Protein AF-A0A0P0W2M6-F1 (afdb_monomer)

Secondary structure (DSSP, 8-state):
-HHHHHHHHHHHHHHHHHH-TT-SSPPEEEEEEEEETTTEEEEEEEE--TT--SS----EE---S--TT-S--STT--TT-EE-GGG--------HHHHHHHHHHHHHHHHHHHTT---TTS-------

pLDDT: mean 79.16, std 14.47, range [30.16, 94.88]

Foldseek 3Di:
DVVVLQVVCVVVVVVLCVVDVPALDWAWPDWDWDADPPGDIDIDTDTDDPPPDPDDFQAFEQEQPDDVVFADDPPPDDSPDHHGDVRDPDDDDDDPVVVVVVVVNVVSVVVSVVVPRDDSRPDRVGPGD

Sequence (129 aa):
YVLQILLKMLPKYYNHVKAYDNTLITKFFGVHRITLKPGRKVRFVVMGNMFCTELRIHRKYDLKGSTQGRSTKKQNINENTTLKDLDLSYVFHVDKPWREALFRQIATFLLLFFLNILLSSFMVLSILA

Solvent-accessible surface area (backbone atoms only — not comparable to full-atom values): 8263 Å² total; per-residue (Å²): 108,73,66,60,51,52,61,70,34,42,67,63,51,51,55,48,52,72,75,35,88,82,52,85,66,77,51,73,78,45,80,50,74,51,76,43,88,97,68,54,73,47,74,53,70,45,59,61,67,87,80,78,60,96,66,83,67,59,48,38,37,43,53,78,91,58,68,88,86,20,59,64,72,86,74,85,77,51,64,86,43,69,37,21,48,75,62,62,89,74,82,86,88,60,60,68,72,60,43,52,50,50,52,53,41,51,52,58,49,48,58,49,42,78,70,76,60,62,73,92,79,74,64,60,54,68,62,79,91

Mean predicted aligned error: 7.94 Å

Radius of gyration: 17.2 Å; Cα contacts (8 Å, |Δi|>4): 121; chains: 1; bounding box: 40×34×54 Å

Structure (mmCIF, N/CA/C/O backbone):
data_AF-A0A0P0W2M6-F1
#
_entry.id   AF-A0A0P0W2M6-F1
#
loop_
_atom_site.group_PDB
_atom_site.id
_atom_site.type_symbol
_atom_site.label_atom_id
_atom_site.label_alt_id
_atom_site.label_comp_id
_atom_site.label_asym_id
_atom_site.label_entity_id
_atom_site.label_seq_id
_atom_site.pdbx_PDB_ins_code
_atom_site.Cartn_x
_atom_site.Cartn_y
_atom_site.Cartn_z
_atom_site.occupancy
_atom_site.B_iso_or_equiv
_atom_site.auth_seq_id
_atom_site.auth_comp_id
_atom_site.auth_asym_id
_atom_site.auth_atom_id
_atom_site.pdbx_PDB_model_num
ATOM 1 N N . TYR A 1 1 ? -8.022 11.151 13.499 1.00 62.09 1 TYR A N 1
ATOM 2 C CA . TYR A 1 1 ? -7.501 11.748 12.260 1.00 62.09 1 TYR A CA 1
ATOM 3 C C . TYR A 1 1 ? -7.464 10.749 11.101 1.00 62.09 1 TYR A C 1
ATOM 5 O O . TYR A 1 1 ? -8.334 10.836 10.249 1.00 62.09 1 TYR A O 1
ATOM 13 N N . VAL A 1 2 ? -6.588 9.732 11.110 1.00 67.25 2 VAL A N 1
ATOM 14 C CA . VAL A 1 2 ? -6.458 8.744 10.006 1.00 67.25 2 VAL A CA 1
ATOM 15 C C . VAL A 1 2 ? -7.788 8.087 9.615 1.00 67.25 2 VAL A C 1
ATOM 17 O O . VAL A 1 2 ? -8.134 8.039 8.442 1.00 67.25 2 VAL A O 1
ATOM 20 N N . LEU A 1 3 ? -8.593 7.665 10.596 1.00 73.44 3 LEU A N 1
ATOM 21 C CA . LEU A 1 3 ? -9.884 7.039 10.306 1.00 73.44 3 LEU A CA 1
ATOM 22 C C . LEU A 1 3 ? -10.912 7.993 9.681 1.00 73.44 3 LEU A C 1
ATOM 24 O O . LEU A 1 3 ? -11.705 7.582 8.849 1.00 73.44 3 LEU A O 1
ATOM 28 N N . GLN A 1 4 ? -10.902 9.269 10.069 1.00 78.38 4 GLN A N 1
ATOM 29 C CA . GLN A 1 4 ? -11.798 10.259 9.468 1.00 78.38 4 GLN A CA 1
ATOM 30 C C . GLN A 1 4 ? -11.410 10.538 8.014 1.00 78.38 4 GLN A C 1
ATOM 32 O O . GLN A 1 4 ? -12.294 10.721 7.187 1.00 78.38 4 GLN A O 1
ATOM 37 N N . ILE A 1 5 ? -10.112 10.530 7.699 1.00 77.62 5 ILE A N 1
ATOM 38 C CA . ILE A 1 5 ? -9.629 10.626 6.316 1.00 77.62 5 ILE A CA 1
ATOM 39 C C . ILE A 1 5 ? -10.086 9.401 5.525 1.00 77.62 5 ILE A C 1
ATOM 41 O O . ILE A 1 5 ? -10.684 9.572 4.467 1.00 77.62 5 ILE A O 1
ATOM 45 N N . LEU A 1 6 ? -9.904 8.195 6.079 1.00 76.81 6 LEU A N 1
ATOM 46 C CA . LEU A 1 6 ? -10.344 6.947 5.449 1.00 76.81 6 LEU A CA 1
ATOM 47 C C . LEU A 1 6 ? -11.847 6.963 5.129 1.00 76.81 6 LEU A C 1
ATOM 49 O O . LEU A 1 6 ? -12.253 6.615 4.028 1.00 76.81 6 LEU A O 1
ATOM 53 N N . LEU A 1 7 ? -12.681 7.427 6.060 1.00 83.00 7 LEU A N 1
ATOM 54 C CA . LEU A 1 7 ? -14.121 7.538 5.820 1.00 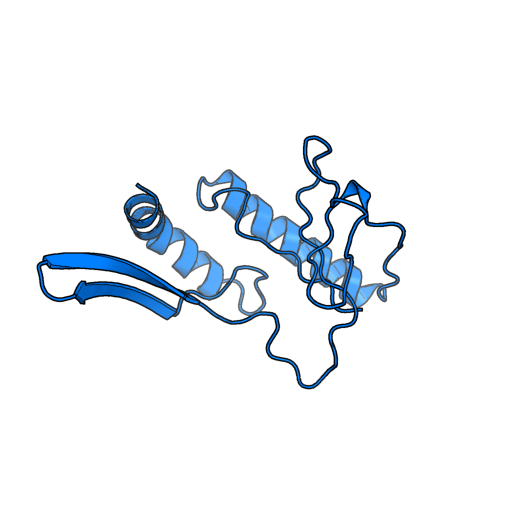83.00 7 LEU A CA 1
ATOM 55 C C . LEU A 1 7 ? -14.457 8.584 4.746 1.00 83.00 7 LEU A C 1
ATOM 57 O O . LEU A 1 7 ? -15.333 8.346 3.921 1.00 83.00 7 LEU A O 1
ATOM 61 N N . LYS A 1 8 ? -13.744 9.717 4.709 1.00 84.38 8 LYS A N 1
ATOM 62 C CA . LYS A 1 8 ? -13.937 10.756 3.683 1.00 84.38 8 LYS A CA 1
ATOM 63 C C . LYS A 1 8 ? -13.514 10.300 2.281 1.00 84.38 8 LYS A C 1
ATOM 65 O O . LYS A 1 8 ? -14.106 10.748 1.305 1.00 84.38 8 LYS A O 1
ATOM 70 N N . MET A 1 9 ? -12.516 9.421 2.165 1.00 83.75 9 MET A N 1
ATOM 71 C CA . MET A 1 9 ? -12.063 8.894 0.868 1.00 83.75 9 MET A CA 1
ATOM 72 C C . MET A 1 9 ? -12.914 7.739 0.325 1.00 83.75 9 MET A C 1
ATOM 74 O O . MET A 1 9 ? -12.828 7.465 -0.871 1.00 83.75 9 MET A O 1
ATOM 78 N N . LEU A 1 10 ? -13.724 7.072 1.160 1.00 84.06 10 LEU A N 1
ATOM 79 C CA . LEU A 1 10 ? -14.473 5.864 0.780 1.00 84.06 10 LEU A CA 1
ATOM 80 C C . LEU A 1 10 ? -15.265 5.992 -0.534 1.00 84.06 10 LEU A C 1
ATOM 82 O O . LEU A 1 10 ? -15.147 5.077 -1.346 1.00 84.06 10 LEU A O 1
ATOM 86 N N . PRO A 1 11 ? -16.007 7.086 -0.813 1.00 88.06 11 PRO A N 1
ATOM 87 C CA . PRO A 1 11 ? -16.756 7.201 -2.067 1.00 88.06 11 PRO A CA 1
ATOM 88 C C . PRO A 1 11 ? -15.855 7.187 -3.308 1.00 88.06 11 PRO A C 1
ATOM 90 O O . PRO A 1 11 ? -16.142 6.506 -4.290 1.00 88.06 11 PRO A O 1
ATOM 93 N N . LYS A 1 12 ? -14.724 7.902 -3.253 1.00 85.38 12 LYS A N 1
ATOM 94 C CA . LYS A 1 12 ? -13.760 7.952 -4.361 1.00 85.38 12 LYS A CA 1
ATOM 95 C C . LYS A 1 12 ? -13.018 6.622 -4.513 1.00 85.38 12 LYS A C 1
ATOM 97 O O . LYS A 1 12 ? -12.846 6.149 -5.632 1.00 85.38 12 LYS A O 1
ATOM 102 N N . TYR A 1 13 ? -12.634 6.001 -3.396 1.00 84.50 13 TYR A N 1
ATOM 103 C CA . TYR A 1 13 ? -12.059 4.655 -3.376 1.00 84.50 13 TYR A CA 1
ATOM 104 C C . TYR A 1 13 ? -13.012 3.626 -4.005 1.00 84.50 13 TYR A C 1
ATOM 106 O O . TYR A 1 13 ? -12.589 2.859 -4.863 1.00 84.50 13 TYR A O 1
ATOM 114 N N . TYR A 1 14 ? -14.295 3.643 -3.634 1.00 86.94 14 TYR A N 1
ATOM 115 C CA . TYR A 1 14 ? -15.301 2.721 -4.162 1.00 86.94 14 TYR A CA 1
ATOM 116 C C . TYR A 1 14 ? -15.446 2.847 -5.681 1.00 86.94 14 TYR A C 1
ATOM 118 O O . TYR A 1 14 ? -15.374 1.845 -6.388 1.00 86.94 14 TYR A O 1
ATOM 126 N N . ASN A 1 15 ? -15.577 4.076 -6.189 1.00 88.50 15 ASN A N 1
ATOM 127 C CA . ASN A 1 15 ? -15.681 4.317 -7.629 1.00 88.50 15 ASN A CA 1
ATOM 128 C C . ASN A 1 15 ? -14.434 3.845 -8.383 1.00 88.50 15 ASN A C 1
ATOM 130 O O . ASN A 1 15 ? -14.552 3.267 -9.459 1.00 88.50 15 ASN A O 1
ATOM 134 N N . HIS A 1 16 ? -13.247 4.051 -7.809 1.00 85.94 16 HIS A N 1
ATOM 135 C CA . HIS A 1 16 ? -11.993 3.593 -8.400 1.00 85.94 16 HIS A CA 1
ATOM 136 C C . HIS A 1 16 ? -11.906 2.067 -8.447 1.00 85.94 16 HIS A C 1
ATOM 138 O O . HIS A 1 16 ? -11.653 1.506 -9.506 1.00 85.94 16 HIS A O 1
ATOM 144 N N . VAL A 1 17 ? -12.138 1.385 -7.323 1.00 85.38 17 VAL A N 1
ATOM 145 C CA . VAL A 1 17 ? -12.078 -0.085 -7.270 1.00 85.38 17 VAL A CA 1
ATOM 146 C C . VAL A 1 17 ? -13.130 -0.710 -8.186 1.00 85.38 17 VAL A C 1
ATOM 148 O O . VAL A 1 17 ? -12.834 -1.701 -8.839 1.00 85.38 17 VAL A O 1
ATOM 151 N N . LYS A 1 18 ? -14.319 -0.104 -8.297 1.00 88.12 18 LYS A N 1
ATOM 152 C CA . LYS A 1 18 ? -15.372 -0.541 -9.226 1.00 88.12 18 LYS A CA 1
ATOM 153 C C . LYS A 1 18 ? -14.984 -0.361 -10.700 1.00 88.12 18 LYS A C 1
ATOM 155 O O . LYS A 1 18 ? -15.407 -1.151 -11.532 1.00 88.12 18 LYS A O 1
ATOM 160 N N . ALA A 1 19 ? -14.241 0.693 -11.035 1.00 88.69 19 ALA A N 1
ATOM 161 C CA . ALA A 1 19 ? -13.823 0.968 -12.410 1.00 88.69 19 ALA A CA 1
ATOM 162 C C . ALA A 1 19 ? -12.592 0.152 -12.842 1.00 88.69 19 ALA A C 1
ATOM 164 O O . ALA A 1 19 ? -12.389 -0.060 -14.036 1.00 88.69 19 ALA A O 1
ATOM 165 N N . TYR A 1 20 ? -11.765 -0.290 -11.887 1.00 84.44 20 TYR A N 1
ATOM 166 C CA . TYR A 1 20 ? -10.480 -0.937 -12.147 1.00 84.44 20 TYR A CA 1
ATOM 167 C C . TYR A 1 20 ? -10.310 -2.213 -11.304 1.00 84.44 20 TYR A C 1
ATOM 169 O O . TYR A 1 20 ? -9.695 -2.181 -10.234 1.00 84.44 20 TYR A O 1
ATOM 177 N N . ASP A 1 21 ? -10.780 -3.353 -11.822 1.00 78.00 21 ASP A N 1
ATOM 178 C CA . ASP A 1 21 ? -10.754 -4.655 -11.122 1.00 78.00 21 ASP A CA 1
ATOM 179 C C . ASP A 1 21 ? -9.349 -5.105 -10.673 1.00 78.00 21 ASP A C 1
ATOM 181 O O . ASP A 1 21 ? -9.189 -5.712 -9.610 1.00 78.00 21 ASP A O 1
ATOM 185 N N . ASN A 1 22 ? -8.315 -4.747 -11.443 1.00 76.50 22 ASN A N 1
ATOM 186 C CA . ASN A 1 22 ? -6.910 -5.087 -11.185 1.00 76.50 22 ASN A CA 1
ATOM 187 C C . ASN A 1 22 ? -6.107 -3.909 -10.610 1.00 76.50 22 ASN A C 1
ATOM 189 O O . ASN A 1 22 ? -4.946 -3.704 -10.957 1.00 76.50 22 ASN A O 1
ATOM 193 N N . THR A 1 23 ? -6.722 -3.069 -9.778 1.00 80.25 23 THR A N 1
ATOM 194 C CA . THR A 1 23 ? -6.005 -1.945 -9.165 1.00 80.25 23 THR A CA 1
ATOM 195 C C . THR A 1 23 ? -4.935 -2.400 -8.161 1.00 80.25 23 THR A C 1
ATOM 197 O O . THR A 1 23 ? -5.143 -3.333 -7.391 1.00 80.25 23 THR A O 1
ATOM 200 N N . LEU A 1 24 ? -3.808 -1.678 -8.119 1.00 78.38 24 LEU A N 1
ATOM 201 C CA . LEU A 1 24 ? -2.742 -1.856 -7.121 1.00 78.38 24 LEU A CA 1
ATOM 202 C C . LEU A 1 24 ? -3.113 -1.337 -5.719 1.00 78.38 24 LEU A C 1
ATOM 204 O O . LEU A 1 24 ? -2.329 -1.466 -4.781 1.00 78.38 24 LEU A O 1
ATOM 208 N N . ILE A 1 25 ? -4.290 -0.724 -5.557 1.00 78.56 25 ILE A N 1
ATOM 209 C CA . ILE A 1 25 ? -4.757 -0.244 -4.255 1.00 78.56 25 ILE A CA 1
ATOM 210 C C . ILE A 1 25 ? -5.107 -1.432 -3.370 1.00 78.56 25 ILE A C 1
ATOM 212 O O . ILE A 1 25 ? -5.889 -2.303 -3.752 1.00 78.56 25 ILE A O 1
ATOM 216 N N . THR A 1 26 ? -4.595 -1.419 -2.141 1.00 78.81 26 THR A N 1
ATOM 217 C CA . THR A 1 26 ? -4.992 -2.388 -1.123 1.00 78.81 26 THR A CA 1
ATOM 218 C C . THR A 1 26 ? -6.507 -2.376 -0.928 1.00 78.81 26 THR A C 1
ATOM 220 O O . THR A 1 26 ? -7.104 -1.351 -0.596 1.00 78.81 26 THR A O 1
ATOM 223 N N . LYS A 1 27 ? -7.128 -3.547 -1.077 1.00 82.12 27 LYS A N 1
ATOM 224 C CA . LYS A 1 27 ? -8.560 -3.718 -0.837 1.00 82.12 27 LYS A CA 1
ATOM 225 C C . LYS A 1 27 ? -8.853 -3.592 0.658 1.00 82.12 27 LYS A C 1
ATOM 227 O O . LYS A 1 27 ? -8.342 -4.378 1.453 1.00 82.12 27 LYS A O 1
ATOM 232 N N . PHE A 1 28 ? -9.674 -2.623 1.045 1.00 83.94 28 PHE A N 1
ATOM 233 C CA . PHE A 1 28 ? -10.205 -2.508 2.403 1.00 83.94 28 PHE A CA 1
ATOM 234 C C . PHE A 1 28 ? -11.463 -3.364 2.544 1.00 83.94 28 PHE A C 1
ATOM 236 O O . PHE A 1 28 ? -12.399 -3.218 1.761 1.00 83.94 28 PHE A O 1
ATOM 243 N N . PHE A 1 29 ? -11.493 -4.226 3.557 1.00 86.31 29 PHE A N 1
ATOM 244 C CA . PHE A 1 29 ? -12.634 -5.095 3.852 1.00 86.31 29 PHE A CA 1
ATOM 245 C C . PHE A 1 29 ? -13.500 -4.560 4.990 1.00 86.31 29 PHE A C 1
ATOM 247 O O . PHE A 1 29 ? -14.694 -4.835 5.036 1.00 86.31 29 PHE A O 1
ATOM 254 N N . GLY A 1 30 ? -12.930 -3.763 5.895 1.00 85.50 30 GLY A N 1
ATOM 255 C CA . GLY A 1 30 ? -13.708 -3.191 6.982 1.00 85.50 30 GLY A CA 1
ATOM 256 C C . GLY A 1 30 ? -12.919 -2.258 7.882 1.00 85.50 30 GLY A C 1
ATOM 257 O O . GLY A 1 30 ? -11.700 -2.351 8.020 1.00 85.50 30 GLY A O 1
ATOM 258 N N . VAL A 1 31 ? -13.647 -1.347 8.519 1.00 87.38 31 VAL A N 1
ATOM 259 C CA . VAL A 1 31 ? -13.143 -0.470 9.572 1.00 87.38 31 VAL A CA 1
ATOM 260 C C . VAL A 1 31 ? -13.829 -0.864 10.867 1.00 87.38 31 VAL A C 1
ATOM 262 O O . VAL A 1 31 ? -15.051 -0.788 10.970 1.00 87.38 31 VAL A O 1
ATOM 265 N N . HIS A 1 32 ? -13.046 -1.221 11.880 1.00 86.69 32 HIS A N 1
ATOM 266 C CA . HIS A 1 32 ? -13.576 -1.740 13.133 1.00 86.69 32 HIS A CA 1
ATOM 267 C C . HIS A 1 32 ? -13.079 -0.937 14.330 1.00 86.69 32 HIS A C 1
ATOM 269 O O . HIS A 1 32 ? -11.989 -0.354 14.339 1.00 86.69 32 HIS A O 1
ATOM 275 N N . ARG A 1 33 ? -13.905 -0.917 15.377 1.00 90.44 33 ARG A N 1
ATOM 276 C CA . ARG A 1 33 ? -13.559 -0.378 16.689 1.00 90.44 33 ARG A CA 1
ATOM 277 C C . ARG A 1 33 ? -13.954 -1.392 17.748 1.00 90.44 33 ARG A C 1
ATOM 279 O O . ARG A 1 33 ? -15.133 -1.699 17.874 1.00 90.44 33 ARG A O 1
ATOM 286 N N . ILE A 1 34 ? -12.985 -1.824 18.543 1.00 92.25 34 ILE A N 1
ATOM 287 C CA . ILE A 1 34 ? -13.212 -2.671 19.714 1.00 92.25 34 ILE A CA 1
ATOM 288 C C . ILE A 1 34 ? -12.965 -1.872 20.993 1.00 92.25 34 ILE A C 1
ATOM 290 O O . ILE A 1 34 ? -12.126 -0.965 21.026 1.00 92.25 34 ILE A O 1
ATOM 294 N N . THR A 1 35 ? -13.704 -2.211 22.044 1.00 94.88 35 THR A N 1
ATOM 295 C CA . THR A 1 35 ? -13.514 -1.661 23.389 1.00 94.88 35 THR A CA 1
ATOM 296 C C . THR A 1 35 ? -13.056 -2.796 24.293 1.00 94.88 35 THR A C 1
ATOM 298 O O . THR A 1 35 ? -13.820 -3.713 24.577 1.00 94.88 35 THR A O 1
ATOM 301 N N . LEU A 1 36 ? -11.801 -2.741 24.725 1.00 91.12 36 LEU A N 1
ATOM 302 C CA . LEU A 1 36 ? -11.213 -3.676 25.677 1.00 91.12 36 LEU A CA 1
ATOM 303 C C . LEU A 1 36 ? -11.544 -3.201 27.092 1.00 91.12 36 LEU A C 1
ATOM 305 O O . LEU A 1 36 ? -11.470 -2.002 27.364 1.00 91.12 36 LEU A O 1
ATOM 309 N N . LYS A 1 37 ? -11.876 -4.109 28.012 1.00 88.12 37 LYS A N 1
ATOM 310 C CA . LYS A 1 37 ? -11.971 -3.772 29.443 1.00 88.12 37 LYS A CA 1
ATOM 311 C C . LYS A 1 37 ? -10.545 -3.529 29.983 1.00 88.12 37 LYS A C 1
ATOM 313 O O . LYS A 1 37 ? -9.669 -4.319 29.640 1.00 88.12 37 LYS A O 1
ATOM 318 N N . PRO A 1 38 ? -10.274 -2.450 30.749 1.00 84.75 38 PRO A N 1
ATOM 319 C CA . PRO A 1 38 ? -11.204 -1.522 31.401 1.00 84.75 38 PRO A CA 1
ATOM 320 C C . PRO A 1 38 ? -11.372 -0.169 30.659 1.00 84.75 38 PRO A C 1
ATOM 322 O O . PRO A 1 38 ? -11.163 0.894 31.227 1.00 84.75 38 PRO A O 1
ATOM 325 N N . GLY A 1 39 ? -11.751 -0.173 29.375 1.00 86.12 39 GLY A N 1
ATOM 326 C CA . GLY A 1 39 ? -12.144 1.033 28.621 1.00 86.12 39 GLY A CA 1
ATOM 327 C C . GLY A 1 39 ? -11.214 1.449 27.473 1.00 86.12 39 GLY A C 1
ATOM 328 O O . GLY A 1 39 ? -11.474 2.452 26.802 1.00 86.12 39 GLY A O 1
ATOM 329 N N . ARG A 1 40 ? -10.152 0.684 27.186 1.00 91.62 40 ARG A N 1
ATOM 330 C CA . ARG A 1 40 ? -9.235 0.976 26.072 1.00 91.62 40 ARG A CA 1
ATOM 331 C C . ARG A 1 40 ? -9.935 0.744 24.732 1.00 91.62 40 ARG A C 1
ATOM 333 O O . ARG A 1 40 ? -10.327 -0.372 24.405 1.00 91.62 40 ARG A O 1
ATOM 340 N N . LYS A 1 41 ? -10.050 1.795 23.918 1.00 91.06 41 LYS A N 1
ATOM 341 C CA . LYS A 1 41 ? -10.611 1.720 22.559 1.00 91.06 41 LYS A CA 1
ATOM 342 C C . LYS A 1 41 ? -9.494 1.493 21.544 1.00 91.06 41 LYS A C 1
ATOM 344 O O . LYS A 1 41 ? -8.560 2.288 21.476 1.00 91.06 41 LYS A O 1
ATOM 349 N N . VAL A 1 42 ? -9.620 0.458 20.720 1.00 89.75 42 VAL A N 1
ATOM 350 C CA . VAL A 1 42 ? -8.704 0.175 19.604 1.00 89.75 42 VAL A CA 1
ATOM 351 C C . VAL A 1 42 ? -9.484 0.280 18.302 1.00 89.75 42 VAL A C 1
ATOM 353 O O . VAL A 1 42 ? -10.606 -0.211 18.197 1.00 89.75 42 VAL A O 1
ATOM 356 N N . ARG A 1 43 ? -8.906 0.967 17.317 1.00 85.75 43 ARG A N 1
ATOM 357 C CA . ARG A 1 43 ? -9.463 1.108 15.968 1.00 85.75 43 ARG A CA 1
ATOM 358 C C . ARG A 1 43 ? -8.493 0.465 14.998 1.00 85.75 43 ARG A C 1
ATOM 360 O O . ARG A 1 43 ? -7.300 0.742 15.084 1.00 85.75 43 ARG A O 1
ATOM 367 N N . PHE A 1 44 ? -9.001 -0.353 14.093 1.00 85.62 44 PHE A N 1
ATOM 368 C CA . PHE A 1 44 ? -8.185 -1.029 13.096 1.00 85.62 44 PHE A CA 1
ATOM 369 C C . PHE A 1 44 ? -8.943 -1.157 11.781 1.00 85.62 44 PHE A C 1
ATOM 371 O O . PHE A 1 44 ? -10.166 -1.009 11.723 1.00 85.62 44 PHE A O 1
ATOM 378 N N . VAL A 1 45 ? -8.182 -1.398 10.723 1.00 84.62 45 VAL A N 1
ATOM 379 C CA . VAL A 1 45 ? -8.687 -1.606 9.372 1.00 84.62 45 VAL A CA 1
ATOM 380 C C . VAL A 1 45 ? -8.308 -3.019 8.968 1.00 84.62 45 VAL A C 1
ATOM 382 O O . VAL A 1 45 ? -7.166 -3.429 9.168 1.00 84.62 45 VAL A O 1
ATOM 385 N N . VAL A 1 46 ? -9.268 -3.759 8.431 1.00 87.81 46 VAL A N 1
ATOM 386 C CA . VAL A 1 46 ? -9.032 -5.060 7.811 1.00 87.81 46 VAL A CA 1
ATOM 387 C C . VAL A 1 46 ? -8.823 -4.811 6.325 1.00 87.81 46 VAL A C 1
ATOM 389 O O . VAL A 1 46 ? -9.642 -4.149 5.682 1.00 87.81 46 VAL A O 1
ATOM 392 N N . MET A 1 47 ? -7.709 -5.301 5.790 1.00 86.62 47 MET A N 1
ATOM 393 C CA . MET A 1 47 ? -7.302 -5.067 4.409 1.00 86.62 47 MET A CA 1
ATOM 394 C C . MET A 1 47 ? -6.657 -6.315 3.800 1.00 86.62 47 MET A C 1
ATOM 396 O O . MET A 1 47 ? -6.165 -7.174 4.530 1.00 86.62 47 MET A O 1
ATOM 400 N N . GLY A 1 48 ? -6.679 -6.419 2.471 1.00 82.88 48 GLY A N 1
ATOM 401 C CA . GLY A 1 48 ? -6.098 -7.538 1.731 1.00 82.88 48 GLY A CA 1
ATOM 402 C C . GLY A 1 48 ? -4.593 -7.671 1.957 1.00 82.88 48 GLY A C 1
ATOM 403 O O . GLY A 1 48 ? -3.857 -6.686 1.886 1.00 82.88 48 GLY A O 1
ATOM 404 N N . ASN A 1 49 ? -4.135 -8.899 2.210 1.00 82.69 49 ASN A N 1
ATOM 405 C CA . ASN A 1 49 ? -2.715 -9.202 2.336 1.00 82.69 49 ASN A CA 1
ATOM 406 C C . ASN A 1 49 ? -2.085 -9.388 0.947 1.00 82.69 49 ASN A C 1
ATOM 408 O O . ASN A 1 49 ? -2.364 -10.372 0.269 1.00 82.69 49 ASN A O 1
ATOM 412 N N . MET A 1 50 ? -1.200 -8.472 0.553 1.00 78.00 50 MET A N 1
ATOM 413 C CA . MET A 1 50 ? -0.474 -8.545 -0.724 1.00 78.00 50 MET A CA 1
ATOM 414 C C . MET A 1 50 ? 0.593 -9.649 -0.761 1.00 78.00 50 MET A C 1
ATOM 416 O O . MET A 1 50 ? 1.035 -10.036 -1.835 1.00 78.00 50 MET A O 1
ATOM 420 N N . PHE A 1 51 ? 0.997 -10.165 0.399 1.00 79.69 51 PHE A N 1
ATOM 421 C CA . PHE A 1 51 ? 2.008 -11.213 0.533 1.00 79.69 51 PHE A CA 1
ATOM 422 C C . PHE A 1 51 ? 1.398 -12.614 0.678 1.00 79.69 51 PHE A C 1
ATOM 424 O O . PHE A 1 51 ? 2.081 -13.543 1.097 1.00 79.69 51 PHE A O 1
ATOM 431 N N . CYS A 1 52 ? 0.101 -12.772 0.401 1.00 80.56 52 CYS A N 1
ATOM 432 C CA . CYS A 1 52 ? -0.556 -14.073 0.427 1.00 80.56 52 CYS A CA 1
ATOM 433 C C . CYS A 1 52 ? -0.220 -14.831 -0.862 1.00 80.56 52 CYS A C 1
ATOM 435 O O . CYS A 1 52 ? -0.925 -14.726 -1.861 1.00 80.56 52 CYS A O 1
ATOM 437 N N . THR A 1 53 ? 0.906 -15.536 -0.843 1.00 81.19 53 THR A N 1
ATOM 438 C CA . THR A 1 53 ? 1.406 -16.340 -1.958 1.00 81.19 53 THR A CA 1
ATOM 439 C C . THR A 1 53 ? 1.993 -17.644 -1.426 1.00 81.19 53 THR A C 1
ATOM 441 O O . THR A 1 53 ? 2.504 -17.687 -0.307 1.00 81.19 53 THR A O 1
ATOM 444 N N . GLU A 1 54 ? 1.910 -18.706 -2.225 1.00 85.56 54 GLU A N 1
ATOM 445 C CA . GLU A 1 54 ? 2.583 -19.986 -1.958 1.00 85.56 54 GLU A CA 1
ATOM 446 C C . GLU A 1 54 ? 4.090 -19.906 -2.244 1.00 85.56 54 GLU A C 1
ATOM 448 O O . GLU A 1 54 ? 4.868 -20.755 -1.809 1.00 85.56 54 GLU A O 1
ATOM 453 N N . LEU A 1 55 ? 4.515 -18.866 -2.967 1.00 86.75 55 LEU A N 1
ATOM 454 C CA . LEU A 1 55 ? 5.911 -18.631 -3.300 1.00 86.75 55 LEU A CA 1
ATOM 455 C C . LEU A 1 55 ? 6.660 -18.017 -2.117 1.00 86.75 55 LEU A C 1
ATOM 457 O O . LEU A 1 55 ? 6.172 -17.119 -1.428 1.00 86.75 55 LEU A O 1
ATOM 461 N N . ARG A 1 56 ? 7.904 -18.457 -1.918 1.00 84.88 56 ARG A N 1
ATOM 462 C CA . ARG A 1 56 ? 8.789 -17.860 -0.919 1.00 84.88 56 ARG A CA 1
ATOM 463 C C . ARG A 1 56 ? 9.147 -16.430 -1.316 1.00 84.88 56 ARG A C 1
ATOM 465 O O . ARG A 1 56 ? 9.589 -16.172 -2.430 1.00 84.88 56 ARG A O 1
ATOM 472 N N . ILE A 1 57 ? 9.019 -15.516 -0.359 1.00 85.75 57 ILE A N 1
ATOM 473 C CA . ILE A 1 57 ? 9.441 -14.122 -0.501 1.00 85.75 57 ILE A CA 1
ATOM 474 C C . ILE A 1 57 ? 10.893 -14.011 -0.052 1.00 85.75 57 ILE A C 1
ATOM 476 O O . ILE A 1 57 ? 11.172 -14.101 1.142 1.00 85.75 57 ILE A O 1
ATOM 480 N N . HIS A 1 58 ? 11.818 -13.797 -0.985 1.00 85.62 58 HIS A N 1
ATOM 481 C CA . HIS A 1 58 ? 13.236 -13.678 -0.642 1.00 85.62 58 HIS A CA 1
ATOM 482 C C . HIS A 1 58 ? 13.572 -12.299 -0.079 1.00 85.62 58 HIS A C 1
ATOM 484 O O . HIS A 1 58 ? 14.419 -12.170 0.807 1.00 85.62 58 HIS A O 1
ATOM 490 N N . ARG A 1 59 ? 12.928 -11.251 -0.609 1.00 85.06 59 ARG A N 1
ATOM 491 C CA . ARG A 1 59 ? 13.171 -9.857 -0.225 1.00 85.06 59 ARG A CA 1
ATOM 492 C C . ARG A 1 59 ? 11.893 -9.037 -0.252 1.00 85.06 59 ARG A C 1
ATOM 494 O O . ARG A 1 59 ? 10.997 -9.274 -1.055 1.00 85.06 59 ARG A O 1
ATOM 501 N N . LYS A 1 60 ? 11.833 -8.034 0.622 1.00 86.62 60 LYS A N 1
ATOM 502 C CA . LYS A 1 60 ? 10.729 -7.073 0.704 1.00 86.62 60 LYS A CA 1
ATOM 503 C C . LYS A 1 60 ? 11.283 -5.666 0.605 1.00 86.62 60 LYS A C 1
ATOM 505 O O . LYS A 1 60 ? 12.257 -5.354 1.285 1.00 86.62 60 LYS A O 1
ATOM 510 N N . TYR A 1 61 ? 10.618 -4.820 -0.172 1.00 86.50 61 TYR A N 1
ATOM 511 C CA . TYR A 1 61 ? 10.979 -3.418 -0.327 1.00 86.50 61 TYR A CA 1
ATOM 512 C C . TYR A 1 61 ? 9.786 -2.520 0.019 1.00 86.50 61 TYR A C 1
ATOM 514 O O . TYR A 1 61 ? 8.663 -2.754 -0.418 1.00 86.50 61 TYR A O 1
ATOM 522 N N . ASP A 1 62 ? 10.028 -1.483 0.813 1.00 84.44 62 ASP A N 1
ATOM 523 C CA . ASP A 1 62 ? 9.183 -0.295 0.905 1.00 84.44 62 ASP A CA 1
ATOM 524 C C . ASP A 1 62 ? 9.833 0.745 -0.012 1.00 84.44 62 ASP A C 1
ATOM 526 O O . ASP A 1 62 ? 10.930 1.212 0.286 1.00 84.44 62 ASP A O 1
ATOM 530 N N . LEU A 1 63 ? 9.185 1.088 -1.127 1.00 86.25 63 LEU A N 1
ATOM 531 C CA . LEU A 1 63 ? 9.675 2.053 -2.117 1.00 86.25 63 LEU A CA 1
ATOM 532 C C . LEU A 1 63 ? 8.757 3.279 -2.134 1.00 86.25 63 LEU A C 1
ATOM 534 O O . LEU A 1 63 ? 7.539 3.140 -2.235 1.00 86.25 63 LEU A O 1
ATOM 538 N N . LYS A 1 64 ? 9.336 4.479 -2.026 1.00 80.75 64 LYS A N 1
ATOM 539 C CA . LYS A 1 64 ? 8.593 5.756 -1.966 1.00 80.75 64 LYS A CA 1
ATOM 540 C C . LYS A 1 64 ? 9.093 6.798 -2.964 1.00 80.75 64 LYS A C 1
ATOM 542 O O . LYS A 1 64 ? 8.450 7.831 -3.109 1.00 80.75 64 LYS A O 1
ATOM 547 N N . GLY A 1 65 ? 10.217 6.554 -3.635 1.00 82.06 65 GLY A N 1
ATOM 548 C CA . GLY A 1 65 ? 10.829 7.465 -4.602 1.00 82.06 65 GLY A CA 1
ATOM 549 C C . GLY A 1 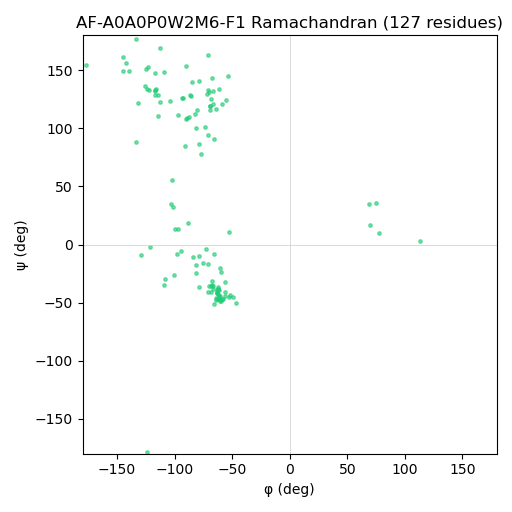65 ? 11.599 8.632 -3.979 1.00 82.06 65 GLY A C 1
ATOM 550 O O . GLY A 1 65 ? 11.979 9.553 -4.694 1.00 82.06 65 GLY A O 1
ATOM 551 N N . SER A 1 66 ? 11.828 8.623 -2.663 1.00 83.81 66 SER A N 1
ATOM 552 C CA . SER A 1 66 ? 12.619 9.640 -1.958 1.00 83.81 66 SER A CA 1
ATOM 553 C C . SER A 1 66 ? 13.924 9.059 -1.407 1.00 83.81 66 SER A C 1
ATOM 555 O O . SER A 1 66 ? 14.125 7.847 -1.400 1.00 83.81 66 SER A O 1
ATOM 557 N N . THR A 1 67 ? 14.832 9.920 -0.940 1.00 87.38 67 THR A N 1
ATOM 558 C CA . THR A 1 67 ? 16.152 9.509 -0.421 1.00 87.38 67 THR A CA 1
ATOM 559 C C . THR A 1 67 ? 16.268 9.664 1.099 1.00 87.38 67 THR A C 1
ATOM 561 O O . THR A 1 67 ? 16.878 8.833 1.774 1.00 87.38 67 THR A O 1
ATOM 564 N N . GLN A 1 68 ? 15.634 10.688 1.678 1.00 89.75 68 GLN A N 1
ATOM 565 C CA . GLN A 1 68 ? 15.734 10.987 3.108 1.00 89.75 68 GLN A CA 1
ATOM 566 C C . GLN A 1 68 ? 15.149 9.859 3.974 1.00 89.75 68 GLN A C 1
ATOM 568 O O . GLN A 1 68 ? 13.952 9.577 3.945 1.00 89.75 68 GLN A O 1
ATOM 573 N N . GLY A 1 69 ? 15.994 9.215 4.786 1.00 86.81 69 GLY A N 1
ATOM 574 C CA . GLY A 1 69 ? 15.578 8.114 5.667 1.00 86.81 69 GLY A CA 1
ATOM 575 C C . GLY A 1 69 ? 15.203 6.817 4.931 1.00 86.81 69 GLY A C 1
ATOM 576 O O . GLY A 1 69 ? 14.548 5.940 5.515 1.00 86.81 69 GLY A O 1
ATOM 577 N N . ARG A 1 70 ? 15.607 6.680 3.660 1.00 90.94 70 ARG A N 1
ATOM 578 C CA . ARG A 1 70 ? 15.277 5.548 2.779 1.00 90.94 70 ARG A CA 1
ATOM 579 C C . ARG A 1 70 ? 16.402 4.518 2.630 1.00 90.94 70 ARG A C 1
ATOM 581 O O . ARG A 1 70 ? 16.489 3.861 1.607 1.00 90.94 70 ARG A O 1
ATOM 588 N N . SER A 1 71 ? 17.203 4.329 3.680 1.00 91.69 71 SER A N 1
ATOM 589 C CA . SER A 1 71 ? 18.108 3.178 3.838 1.00 91.69 71 SER A CA 1
ATOM 590 C C . SER A 1 71 ? 17.802 2.428 5.140 1.00 91.69 71 SER A C 1
ATOM 592 O O . SER A 1 71 ? 17.251 3.000 6.096 1.00 91.69 71 SER A O 1
ATOM 594 N N . THR A 1 72 ? 18.106 1.136 5.167 1.00 88.38 72 THR A N 1
ATOM 595 C CA . THR A 1 72 ? 18.036 0.280 6.353 1.00 88.38 72 THR A CA 1
ATOM 596 C C . THR A 1 72 ? 19.360 0.270 7.116 1.00 88.38 72 THR A C 1
ATOM 598 O O . THR A 1 72 ? 20.437 0.517 6.576 1.00 88.38 72 THR A O 1
ATOM 601 N N . LYS A 1 73 ? 19.297 0.002 8.427 1.00 85.06 73 LYS A N 1
ATOM 602 C CA . LYS A 1 73 ? 20.520 -0.215 9.206 1.00 85.06 73 LYS A CA 1
ATOM 603 C C . LYS A 1 73 ? 21.138 -1.531 8.736 1.00 85.06 73 LYS A C 1
ATOM 605 O O . LYS A 1 73 ? 20.480 -2.561 8.791 1.00 85.06 73 LYS A O 1
ATOM 610 N N . LYS A 1 74 ? 22.407 -1.499 8.321 1.00 74.50 74 LYS A N 1
ATOM 611 C CA . LYS A 1 74 ? 23.122 -2.667 7.769 1.00 74.50 74 LYS A CA 1
ATOM 612 C C . LYS A 1 74 ? 23.353 -3.807 8.772 1.00 74.50 74 LYS A C 1
ATOM 614 O O . LYS A 1 74 ? 23.811 -4.874 8.387 1.00 74.50 74 LYS A O 1
ATOM 619 N N . GLN A 1 75 ? 23.059 -3.591 10.052 1.00 73.06 75 GLN A N 1
ATOM 620 C CA . GLN A 1 75 ? 23.164 -4.614 11.086 1.00 73.06 75 GLN A CA 1
ATOM 621 C C . GLN A 1 75 ? 21.862 -5.427 11.135 1.00 73.06 75 GLN A C 1
ATOM 623 O O . GLN A 1 75 ? 20.786 -4.847 11.269 1.00 73.06 75 GLN A O 1
ATOM 628 N N . ASN A 1 76 ? 21.975 -6.757 11.079 1.00 64.69 76 ASN A N 1
ATOM 629 C CA . ASN A 1 76 ? 20.867 -7.718 11.202 1.00 64.69 76 ASN A CA 1
ATOM 630 C C . ASN A 1 76 ? 19.861 -7.737 10.035 1.00 64.69 76 ASN A C 1
ATOM 632 O O . ASN A 1 76 ? 18.673 -7.977 10.257 1.00 64.69 76 ASN A O 1
ATOM 636 N N . ILE A 1 77 ? 20.318 -7.520 8.795 1.00 77.75 77 ILE A N 1
ATOM 637 C CA . ILE A 1 77 ? 19.469 -7.762 7.619 1.00 77.75 77 ILE A CA 1
ATOM 638 C C . ILE A 1 77 ? 19.191 -9.265 7.523 1.00 77.75 77 ILE A C 1
ATOM 640 O O . ILE A 1 77 ? 20.106 -10.078 7.413 1.00 77.75 77 ILE A O 1
ATOM 644 N N . ASN A 1 78 ? 17.914 -9.618 7.554 1.00 81.31 78 ASN A N 1
ATOM 645 C CA . ASN A 1 78 ? 17.411 -10.973 7.362 1.00 81.31 78 ASN A CA 1
ATOM 646 C C . ASN A 1 78 ? 16.224 -10.965 6.384 1.00 81.31 78 ASN A C 1
ATOM 648 O O . ASN A 1 78 ? 15.765 -9.905 5.963 1.00 81.31 78 ASN A O 1
ATOM 652 N N . GLU A 1 79 ? 15.686 -12.137 6.056 1.00 76.50 79 GLU A N 1
ATOM 653 C CA . GLU A 1 79 ? 14.557 -12.297 5.116 1.00 76.50 79 GLU A CA 1
ATOM 654 C C . GLU A 1 79 ? 13.281 -11.554 5.558 1.00 76.50 79 GLU A C 1
ATOM 656 O O . GLU A 1 79 ? 12.448 -11.154 4.744 1.00 76.50 79 GLU A O 1
ATOM 661 N N . ASN A 1 80 ? 13.144 -11.286 6.858 1.00 80.38 80 ASN A N 1
ATOM 662 C CA . ASN A 1 80 ? 12.017 -10.535 7.400 1.00 80.38 80 ASN A CA 1
ATOM 663 C C . ASN A 1 80 ? 12.201 -9.017 7.313 1.00 80.38 80 ASN A C 1
ATOM 665 O O . ASN A 1 80 ? 11.224 -8.286 7.512 1.00 80.38 80 ASN A O 1
ATOM 669 N N . THR A 1 81 ? 13.403 -8.548 6.986 1.00 87.56 81 THR A N 1
ATOM 670 C CA . THR A 1 81 ? 13.734 -7.129 6.876 1.00 87.56 81 THR A CA 1
ATOM 671 C C . THR A 1 81 ? 13.086 -6.526 5.635 1.00 87.56 81 THR A C 1
ATOM 673 O O . THR A 1 81 ? 13.222 -7.035 4.526 1.00 87.56 81 THR A O 1
ATOM 676 N N . THR A 1 82 ? 12.386 -5.410 5.824 1.00 87.88 82 THR A N 1
ATOM 677 C CA . THR A 1 82 ? 11.871 -4.602 4.715 1.00 87.88 82 THR A CA 1
ATOM 678 C C . THR A 1 82 ? 12.918 -3.556 4.339 1.00 87.88 82 THR A C 1
ATOM 680 O O . THR A 1 82 ? 13.152 -2.606 5.091 1.00 87.88 82 THR A O 1
ATOM 683 N N . LEU A 1 83 ? 13.551 -3.761 3.187 1.00 89.88 83 LEU A N 1
ATOM 684 C CA . LEU A 1 83 ? 14.528 -2.870 2.563 1.00 89.88 83 LEU A CA 1
ATOM 685 C C . LEU A 1 83 ? 13.849 -1.603 2.027 1.00 89.88 83 LEU A C 1
ATOM 687 O O . LEU A 1 83 ? 12.626 -1.559 1.880 1.00 89.88 83 LEU A O 1
ATOM 691 N N . LYS A 1 84 ? 14.629 -0.556 1.756 1.00 90.31 84 LYS A N 1
ATOM 692 C CA . LYS A 1 84 ? 14.120 0.738 1.274 1.00 90.31 84 LYS A CA 1
ATOM 693 C C . LYS A 1 84 ? 14.776 1.162 -0.044 1.00 90.31 84 LYS A C 1
ATOM 695 O O . LYS A 1 84 ? 15.603 0.436 -0.584 1.00 90.31 84 LYS A O 1
ATOM 700 N N . ASP A 1 8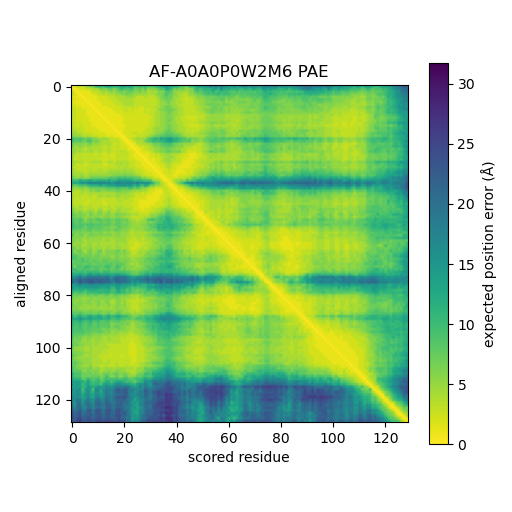5 ? 14.410 2.338 -0.557 1.00 89.19 85 ASP A N 1
ATOM 701 C CA . ASP A 1 85 ? 14.831 2.844 -1.873 1.00 89.19 85 ASP A CA 1
ATOM 702 C C . ASP A 1 85 ? 16.350 2.815 -2.094 1.00 89.19 85 ASP A C 1
ATOM 704 O O . ASP A 1 85 ? 16.799 2.379 -3.146 1.00 89.19 85 ASP A O 1
ATOM 708 N N . LEU A 1 86 ? 17.152 3.225 -1.107 1.00 90.75 86 LEU A N 1
ATOM 709 C CA . LEU A 1 86 ? 18.617 3.269 -1.230 1.00 90.75 86 LEU A CA 1
ATOM 710 C C . LEU A 1 86 ? 19.286 1.899 -1.054 1.00 90.75 86 LEU A C 1
ATOM 712 O O . LEU A 1 86 ? 20.482 1.766 -1.299 1.00 90.75 86 LEU A O 1
ATOM 716 N N . ASP A 1 87 ? 18.530 0.891 -0.622 1.00 90.00 87 ASP A N 1
ATOM 717 C CA . ASP A 1 87 ? 19.010 -0.485 -0.494 1.00 90.00 87 ASP A CA 1
ATOM 718 C C . ASP A 1 87 ? 18.688 -1.313 -1.759 1.00 90.00 87 ASP A C 1
ATOM 720 O O . ASP A 1 87 ? 19.081 -2.477 -1.864 1.00 90.00 87 ASP A O 1
ATOM 724 N N . LEU A 1 88 ? 17.948 -0.740 -2.719 1.00 87.62 88 LEU A N 1
ATOM 725 C CA . LEU A 1 88 ? 17.584 -1.395 -3.971 1.00 87.62 88 LEU A CA 1
ATOM 726 C C . LEU A 1 88 ? 18.735 -1.299 -4.981 1.00 87.62 88 LEU A C 1
ATOM 728 O O . LEU A 1 88 ? 18.903 -0.296 -5.667 1.00 87.62 88 LEU A O 1
ATOM 732 N N . SER A 1 89 ? 19.506 -2.377 -5.105 1.00 85.38 89 SER A N 1
ATOM 733 C CA . SER A 1 89 ? 20.614 -2.502 -6.064 1.00 85.38 89 SER A CA 1
ATOM 734 C C . SER A 1 89 ? 20.259 -3.298 -7.329 1.00 85.38 89 SER A C 1
ATOM 736 O O . SER A 1 89 ? 21.153 -3.705 -8.069 1.00 85.38 89 SER A O 1
ATOM 738 N N . TYR A 1 90 ? 18.968 -3.553 -7.571 1.00 81.56 90 TYR A N 1
ATOM 739 C CA . TYR A 1 90 ? 18.486 -4.429 -8.642 1.00 81.56 90 TYR A CA 1
ATOM 740 C C . TYR A 1 90 ? 17.639 -3.686 -9.665 1.00 81.56 90 TYR A C 1
ATOM 742 O O . TYR A 1 90 ? 16.876 -2.781 -9.331 1.00 81.56 90 TYR A O 1
ATOM 750 N N . VAL A 1 91 ? 17.725 -4.153 -10.909 1.00 83.38 91 VAL A N 1
ATOM 751 C CA . VAL A 1 91 ? 16.804 -3.789 -11.983 1.00 83.38 91 VAL A CA 1
ATOM 752 C C . VAL A 1 91 ? 15.854 -4.961 -12.201 1.00 83.38 91 VAL A C 1
ATOM 754 O O . VAL A 1 91 ? 16.287 -6.084 -12.452 1.00 83.38 91 VAL A O 1
ATOM 757 N N . PHE A 1 92 ? 14.551 -4.708 -12.089 1.00 84.00 92 PHE A N 1
ATOM 758 C CA . PHE A 1 92 ? 13.535 -5.724 -12.346 1.00 84.00 92 PHE A CA 1
ATOM 759 C C . PHE A 1 92 ? 13.301 -5.855 -13.850 1.00 84.00 92 PHE A C 1
ATOM 761 O O . PHE A 1 92 ? 12.824 -4.924 -14.502 1.00 84.00 92 PHE A O 1
ATOM 768 N N . HIS A 1 93 ? 13.617 -7.025 -14.398 1.00 88.00 93 HIS A N 1
ATOM 769 C CA . HIS A 1 93 ? 13.311 -7.356 -15.782 1.00 88.00 93 HIS A CA 1
ATOM 770 C C . HIS A 1 93 ? 11.911 -7.957 -15.857 1.00 88.00 93 HIS A C 1
ATOM 772 O O . HIS A 1 93 ? 11.666 -9.062 -15.387 1.00 88.00 93 HIS A O 1
ATOM 778 N N . VAL A 1 94 ? 10.990 -7.189 -16.434 1.00 88.31 94 VAL A N 1
ATOM 779 C CA . VAL A 1 94 ? 9.598 -7.586 -16.649 1.00 88.31 94 VAL A CA 1
ATOM 780 C C . VAL A 1 94 ? 9.303 -7.491 -18.139 1.00 88.31 94 VAL A C 1
ATOM 782 O O . VAL A 1 94 ? 9.628 -6.475 -18.775 1.00 88.31 94 VAL A O 1
ATOM 785 N N . ASP A 1 95 ? 8.678 -8.535 -18.681 1.00 92.88 95 ASP A N 1
ATOM 786 C CA . ASP A 1 95 ? 8.274 -8.592 -20.082 1.00 92.88 95 ASP A CA 1
ATOM 787 C C . ASP A 1 95 ? 7.425 -7.382 -20.467 1.00 92.88 95 ASP A C 1
ATOM 789 O O . ASP A 1 95 ? 6.619 -6.869 -19.684 1.00 92.88 95 ASP A O 1
ATOM 793 N N . LYS A 1 96 ? 7.592 -6.933 -21.713 1.00 93.25 96 LYS A N 1
ATOM 794 C CA . LYS A 1 96 ? 6.955 -5.720 -22.239 1.00 93.25 96 LYS A CA 1
ATOM 795 C C . LYS A 1 96 ? 5.448 -5.606 -21.924 1.00 93.25 96 LYS A C 1
ATOM 797 O O . LYS A 1 96 ? 5.077 -4.562 -21.386 1.00 93.25 96 LYS A O 1
ATOM 802 N N . PRO A 1 97 ? 4.584 -6.614 -22.174 1.00 93.62 97 PRO A N 1
ATOM 803 C CA . PRO A 1 97 ? 3.149 -6.482 -21.901 1.00 93.62 97 PRO A CA 1
ATOM 804 C C . PRO A 1 97 ? 2.837 -6.269 -20.413 1.00 93.62 97 PRO A C 1
ATOM 806 O O . PRO A 1 97 ? 2.025 -5.410 -20.064 1.00 93.62 97 PRO A O 1
ATOM 809 N N . TRP A 1 98 ? 3.518 -7.001 -19.530 1.00 88.69 98 TRP A N 1
ATOM 810 C CA . TRP A 1 98 ? 3.349 -6.894 -18.080 1.00 88.69 98 TRP A CA 1
ATOM 811 C C . TRP A 1 98 ? 3.863 -5.563 -17.546 1.00 88.69 98 TRP A C 1
ATOM 813 O O . TRP A 1 98 ? 3.208 -4.925 -16.724 1.00 88.69 98 TRP A O 1
ATOM 823 N N . ARG A 1 99 ? 5.000 -5.100 -18.067 1.00 89.50 99 ARG A N 1
ATOM 824 C CA . ARG A 1 99 ? 5.567 -3.798 -17.728 1.00 89.50 99 ARG A CA 1
ATOM 825 C C . ARG A 1 99 ? 4.618 -2.665 -18.113 1.00 89.50 99 ARG A C 1
ATOM 827 O O . ARG A 1 99 ? 4.354 -1.786 -17.300 1.00 89.50 99 ARG A O 1
ATOM 834 N N . GLU A 1 100 ? 4.068 -2.691 -19.323 1.00 91.56 100 GLU A N 1
ATOM 835 C CA . GLU A 1 100 ? 3.091 -1.691 -19.768 1.00 91.56 100 GLU A CA 1
ATOM 836 C C . GLU A 1 100 ? 1.807 -1.721 -18.932 1.00 91.56 100 GLU A C 1
ATOM 838 O O . GLU A 1 100 ? 1.294 -0.667 -18.556 1.00 91.56 100 GLU A O 1
ATOM 843 N N . ALA A 1 101 ? 1.300 -2.913 -18.601 1.00 89.00 101 ALA A N 1
ATOM 844 C CA . ALA A 1 101 ? 0.146 -3.056 -17.718 1.00 89.00 101 ALA A CA 1
ATOM 845 C C . ALA A 1 101 ? 0.420 -2.472 -16.322 1.00 89.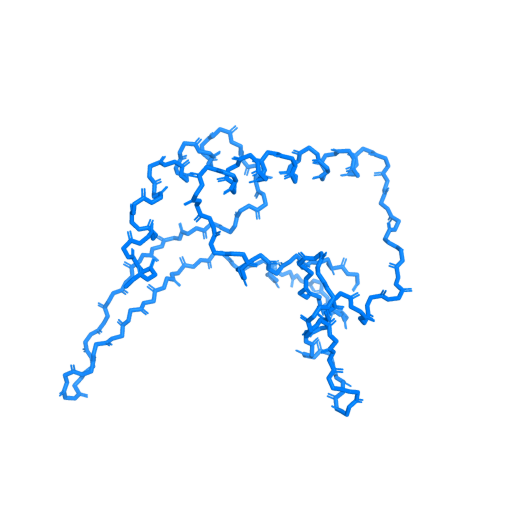00 101 ALA A C 1
ATOM 847 O O . ALA A 1 101 ? -0.401 -1.708 -15.811 1.00 89.00 101 ALA A O 1
ATOM 848 N N . LEU A 1 102 ? 1.594 -2.757 -15.751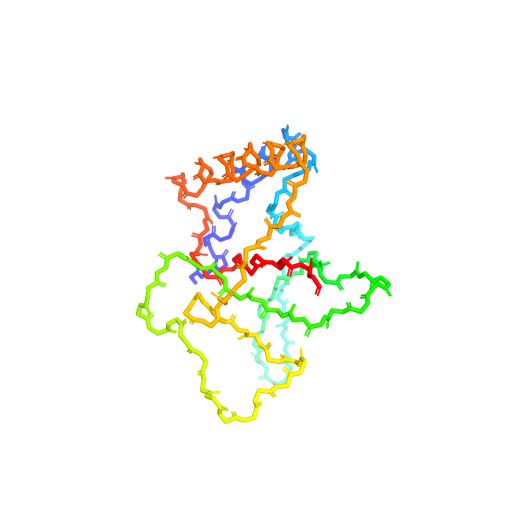 1.00 86.56 102 LEU A N 1
ATOM 849 C CA . LEU A 1 102 ? 2.029 -2.220 -14.464 1.00 86.56 102 LEU A CA 1
ATOM 850 C C . LEU A 1 102 ? 2.108 -0.687 -14.490 1.00 86.56 102 LEU A C 1
ATOM 852 O O . LEU A 1 102 ? 1.548 -0.029 -13.616 1.00 86.56 102 LEU A O 1
ATOM 856 N N . PHE A 1 103 ? 2.741 -0.099 -15.508 1.00 88.00 103 PHE A N 1
ATOM 857 C CA . PHE A 1 103 ? 2.832 1.360 -15.628 1.00 88.00 103 PHE A CA 1
ATOM 858 C C . PHE A 1 103 ? 1.463 2.021 -15.797 1.00 88.00 103 PHE A C 1
ATOM 860 O O . PHE A 1 103 ? 1.215 3.058 -15.179 1.00 88.00 103 PHE A O 1
ATOM 867 N N . ARG A 1 104 ? 0.548 1.411 -16.564 1.00 87.81 104 ARG A N 1
ATOM 868 C CA . ARG A 1 104 ? -0.841 1.889 -16.663 1.00 87.81 104 ARG A CA 1
ATOM 869 C C . ARG A 1 104 ? -1.521 1.897 -15.295 1.00 87.81 104 ARG A C 1
ATOM 871 O O . ARG A 1 104 ? -2.094 2.912 -14.912 1.00 87.81 104 ARG A O 1
ATOM 878 N N . GLN A 1 105 ? -1.401 0.815 -14.525 1.00 84.62 105 GLN A N 1
ATOM 879 C CA . GLN A 1 105 ? -1.980 0.740 -13.180 1.00 84.62 105 GLN A CA 1
ATOM 880 C C . GLN A 1 105 ? -1.373 1.768 -12.215 1.00 84.62 105 GLN A C 1
ATOM 882 O O . GLN A 1 105 ? -2.114 2.390 -11.450 1.00 84.62 105 GLN A O 1
ATOM 887 N N . ILE A 1 106 ? -0.052 1.979 -12.259 1.00 83.00 106 ILE A N 1
ATOM 888 C CA . ILE A 1 106 ? 0.631 3.003 -11.453 1.00 83.00 106 ILE A CA 1
ATOM 889 C C . ILE A 1 106 ? 0.119 4.400 -11.820 1.00 83.00 106 ILE A C 1
ATOM 891 O O . ILE A 1 106 ? -0.186 5.186 -10.926 1.00 83.00 106 ILE A O 1
ATOM 895 N N . ALA A 1 107 ? -0.040 4.710 -13.108 1.00 83.44 107 ALA A N 1
ATOM 896 C CA . ALA A 1 107 ? -0.566 6.002 -13.548 1.00 83.44 107 ALA A CA 1
ATOM 897 C C . ALA A 1 107 ? -1.996 6.244 -13.031 1.00 83.44 107 ALA A C 1
ATOM 899 O O . ALA A 1 107 ? -2.286 7.301 -12.466 1.00 83.44 107 ALA A O 1
ATOM 900 N N . THR A 1 108 ? -2.873 5.242 -13.140 1.00 80.12 108 THR A N 1
ATOM 901 C CA . THR A 1 108 ? -4.241 5.307 -12.604 1.00 80.12 108 THR A CA 1
ATOM 902 C C . THR A 1 108 ? -4.253 5.460 -11.079 1.00 80.12 108 THR A C 1
ATOM 904 O O . THR A 1 108 ? -5.062 6.211 -10.535 1.00 80.12 108 THR A O 1
ATOM 907 N N . PHE A 1 109 ? -3.339 4.792 -10.368 1.00 75.19 109 PHE A N 1
ATOM 908 C CA . PHE A 1 109 ? -3.169 4.950 -8.923 1.00 75.19 109 PHE A CA 1
ATOM 909 C C . PHE A 1 109 ? -2.732 6.371 -8.538 1.00 75.19 109 PHE A C 1
ATOM 911 O O . PHE A 1 109 ? -3.309 6.971 -7.629 1.00 75.19 109 PHE A O 1
ATOM 918 N N . LEU A 1 110 ? -1.740 6.931 -9.235 1.00 73.12 110 LEU A N 1
ATOM 919 C CA . LEU A 1 110 ? -1.238 8.277 -8.963 1.00 73.12 110 LEU A CA 1
ATOM 920 C C . LEU A 1 110 ? -2.321 9.335 -9.179 1.00 73.12 110 LEU A C 1
ATOM 922 O O . LEU A 1 110 ? -2.437 10.248 -8.365 1.00 73.12 110 LEU A O 1
ATOM 926 N N . LEU A 1 111 ? -3.173 9.178 -10.196 1.00 68.31 111 LEU A N 1
ATOM 927 C CA . LEU A 1 111 ? -4.328 10.055 -10.400 1.00 68.31 111 LEU A CA 1
ATOM 928 C C . LEU A 1 111 ? -5.244 10.092 -9.163 1.00 68.31 111 LEU A C 1
ATOM 930 O O . LEU A 1 111 ? -5.694 11.161 -8.754 1.00 68.31 111 LEU A O 1
ATOM 934 N N . LEU A 1 112 ? -5.468 8.945 -8.514 1.00 67.56 112 LEU A N 1
ATOM 935 C CA . LEU A 1 112 ? -6.234 8.875 -7.269 1.00 67.56 112 LEU A CA 1
ATOM 936 C C . LEU A 1 112 ? -5.484 9.509 -6.082 1.00 67.56 112 LEU A C 1
ATOM 938 O O . LEU A 1 112 ? -6.100 10.141 -5.221 1.00 67.56 112 LEU A O 1
ATOM 942 N N . PHE A 1 113 ? -4.156 9.372 -6.038 1.00 63.94 113 PHE A N 1
ATOM 943 C CA . PHE A 1 113 ? -3.304 9.970 -5.008 1.00 63.94 113 PHE A CA 1
ATOM 944 C C . PHE A 1 113 ? -3.334 11.506 -5.054 1.00 63.94 113 PHE A C 1
ATOM 946 O O . PHE A 1 113 ? -3.565 12.141 -4.022 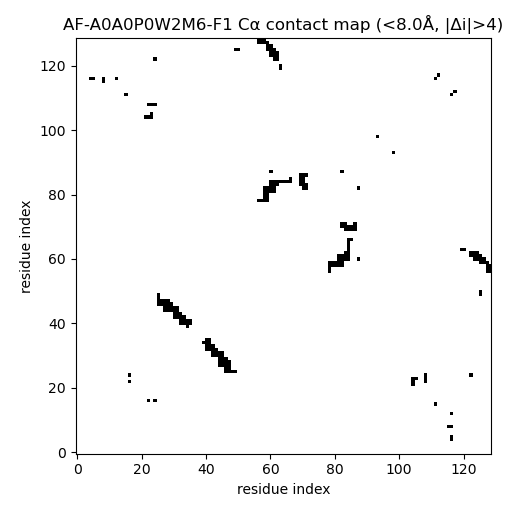1.00 63.94 113 PHE A O 1
ATOM 953 N N . PHE A 1 114 ? -3.217 12.099 -6.249 1.00 56.53 114 PHE A N 1
ATOM 954 C CA . PHE A 1 114 ? -3.357 13.546 -6.470 1.00 56.53 114 PHE A CA 1
ATOM 955 C C . PHE A 1 114 ? -4.749 14.081 -6.080 1.00 56.53 114 PHE A C 1
ATOM 957 O O . PHE A 1 114 ? -4.897 15.262 -5.775 1.00 56.53 114 PHE A O 1
ATOM 964 N N . LEU A 1 115 ? -5.764 13.212 -5.993 1.00 55.06 115 LEU A N 1
ATOM 965 C CA . LEU A 1 115 ? -7.126 13.546 -5.559 1.00 55.06 115 LEU A CA 1
ATOM 966 C C . LEU A 1 115 ? -7.353 13.458 -4.028 1.00 55.06 115 LEU A C 1
ATOM 968 O O . LEU A 1 115 ? -8.514 13.470 -3.591 1.00 55.06 115 LEU A O 1
ATOM 972 N N . ASN A 1 116 ? -6.270 13.471 -3.228 1.00 55.59 116 ASN A N 1
ATOM 973 C CA . ASN A 1 116 ? -6.210 13.557 -1.751 1.00 55.59 116 ASN A CA 1
ATOM 974 C C . ASN A 1 116 ? -6.577 12.283 -0.961 1.00 55.59 116 ASN A C 1
ATOM 976 O O . ASN A 1 116 ? -7.189 12.371 0.106 1.00 55.59 116 ASN A O 1
ATOM 980 N N . ILE A 1 117 ? -6.235 11.088 -1.456 1.00 55.19 117 ILE A N 1
ATOM 981 C CA . ILE A 1 117 ? -6.763 9.836 -0.877 1.00 55.19 117 ILE A CA 1
ATOM 982 C C . ILE A 1 117 ? -5.755 9.002 -0.080 1.00 55.19 117 ILE A C 1
ATOM 984 O O . ILE A 1 117 ? -6.169 8.356 0.879 1.00 55.19 117 ILE A O 1
ATOM 988 N N . LEU A 1 118 ? -4.453 9.017 -0.374 1.00 52.59 118 LEU A N 1
ATOM 989 C CA . LEU A 1 118 ? -3.512 8.171 0.368 1.00 52.59 118 LEU A CA 1
ATOM 990 C C . LEU A 1 118 ? -2.480 8.988 1.142 1.00 52.59 118 LEU A C 1
ATOM 992 O O . LEU A 1 118 ? -1.768 9.824 0.599 1.00 52.59 118 LEU A O 1
ATOM 996 N N . LEU A 1 119 ? -2.348 8.678 2.431 1.00 49.34 119 LEU A N 1
ATOM 997 C CA . LEU A 1 119 ? -1.115 8.936 3.161 1.00 49.34 119 LEU A CA 1
ATOM 998 C C . LEU A 1 119 ? -0.010 8.162 2.431 1.00 49.34 119 LEU A C 1
ATOM 1000 O O . LEU A 1 119 ? -0.092 6.939 2.309 1.00 49.34 119 LEU A O 1
ATOM 1004 N N . SER A 1 120 ? 1.009 8.881 1.965 1.00 48.84 120 SER A N 1
ATOM 1005 C CA . SER A 1 120 ? 2.202 8.456 1.201 1.00 48.84 120 SER A CA 1
ATOM 1006 C C . SER A 1 120 ? 3.035 7.311 1.802 1.00 48.84 120 SER A C 1
ATOM 1008 O O . SER A 1 120 ? 4.160 7.059 1.381 1.00 48.84 120 SER A O 1
ATOM 1010 N N . SER A 1 121 ? 2.535 6.626 2.829 1.00 44.53 121 SER A N 1
ATOM 1011 C CA . SER A 1 121 ? 3.272 5.627 3.596 1.00 44.53 121 SER A CA 1
ATOM 1012 C C . SER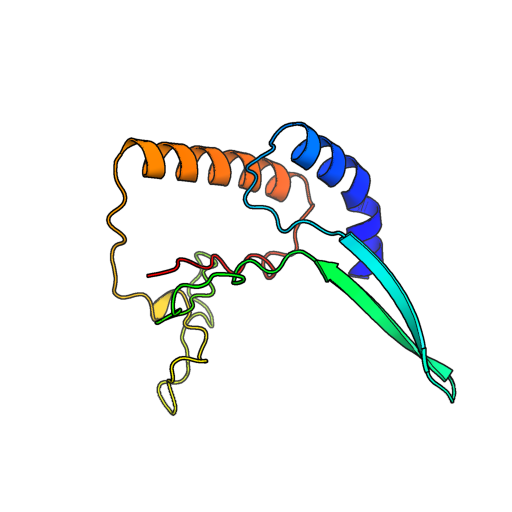 A 1 121 ? 2.652 4.234 3.620 1.00 44.53 121 SER A C 1
ATOM 1014 O O . SER A 1 121 ? 3.273 3.353 4.202 1.00 44.53 121 SER A O 1
ATOM 1016 N N . PHE A 1 122 ? 1.487 4.009 3.003 1.00 41.41 122 PHE A N 1
ATOM 1017 C CA . PHE A 1 122 ? 0.830 2.691 3.031 1.00 41.41 122 PHE A CA 1
ATOM 1018 C C . PHE A 1 122 ? 1.063 1.811 1.801 1.00 41.41 122 PHE A C 1
ATOM 1020 O O . PHE A 1 122 ? 0.702 0.639 1.842 1.00 41.41 122 PHE A O 1
ATOM 1027 N N . MET A 1 123 ? 1.689 2.316 0.735 1.00 44.88 123 MET A N 1
ATOM 1028 C CA . MET A 1 123 ? 1.989 1.477 -0.425 1.00 44.88 123 MET A CA 1
ATOM 1029 C C . MET A 1 123 ? 3.370 0.841 -0.265 1.00 44.88 123 MET A C 1
ATOM 1031 O O . MET A 1 123 ? 4.371 1.358 -0.747 1.00 44.88 123 MET A O 1
ATOM 1035 N N . VAL A 1 124 ? 3.425 -0.287 0.446 1.00 42.47 124 VAL A N 1
ATOM 1036 C CA . VAL A 1 124 ? 4.562 -1.206 0.338 1.00 42.47 124 VAL A CA 1
ATOM 1037 C C . VAL A 1 124 ? 4.442 -1.851 -1.038 1.00 42.47 124 VAL A C 1
ATOM 1039 O O . VAL A 1 124 ? 3.675 -2.799 -1.221 1.00 42.47 124 VAL A O 1
ATOM 1042 N N . LEU A 1 125 ? 5.135 -1.284 -2.029 1.00 41.50 125 LEU A N 1
ATOM 1043 C CA . LEU A 1 125 ? 5.267 -1.906 -3.340 1.00 41.50 125 LEU A CA 1
ATOM 1044 C C . LEU A 1 125 ? 6.084 -3.188 -3.153 1.00 41.50 125 LEU A C 1
ATOM 1046 O O . LEU A 1 125 ? 7.311 -3.200 -3.150 1.00 41.50 125 LEU A O 1
ATOM 1050 N N . SER A 1 126 ? 5.354 -4.265 -2.915 1.00 37.41 126 SER A N 1
ATOM 1051 C CA . SER A 1 126 ? 5.875 -5.595 -2.668 1.00 37.41 126 SER A CA 1
ATOM 1052 C C . SER A 1 126 ? 6.296 -6.177 -4.007 1.00 37.41 126 SER A C 1
ATOM 1054 O O . SER A 1 126 ? 5.545 -6.932 -4.615 1.00 37.41 126 SER A O 1
ATOM 1056 N N . ILE A 1 127 ? 7.451 -5.761 -4.525 1.00 35.34 127 ILE A N 1
ATOM 1057 C CA . ILE A 1 127 ? 8.027 -6.441 -5.680 1.00 35.34 127 ILE A CA 1
ATOM 1058 C C . ILE A 1 127 ? 8.567 -7.772 -5.159 1.00 35.34 127 ILE A C 1
ATOM 1060 O O . ILE A 1 127 ? 9.600 -7.816 -4.494 1.00 35.34 127 ILE A O 1
ATOM 1064 N N . LEU A 1 128 ? 7.795 -8.831 -5.394 1.00 30.27 128 LEU A N 1
ATOM 1065 C CA . LEU A 1 128 ? 8.231 -10.205 -5.207 1.00 30.27 128 LEU A CA 1
ATOM 1066 C C . LEU A 1 128 ? 9.280 -10.513 -6.280 1.00 30.27 128 LEU A C 1
ATOM 1068 O O . LEU A 1 128 ? 8.973 -10.485 -7.471 1.00 30.27 128 LEU A O 1
ATOM 1072 N N . ALA A 1 129 ? 10.503 -10.778 -5.835 1.00 30.16 129 ALA A N 1
ATOM 1073 C CA . ALA A 1 129 ? 11.521 -11.530 -6.557 1.00 30.16 129 ALA A CA 1
ATOM 1074 C C . ALA A 1 129 ? 12.025 -12.638 -5.621 1.00 30.16 129 ALA A C 1
ATOM 1076 O O . ALA A 1 129 ? 12.113 -12.385 -4.393 1.00 30.16 129 ALA A O 1
#

Nearest PDB structures (foldseek):
  3wzz-assembly1_B  TM=8.837E-01  e=4.217E-04  Homo sapiens
  1jow-assembly1_B  TM=5.223E-01  e=6.382E+00  Homo sapiens
  2wbl-assembly1_B  TM=2.349E-01  e=1.964E+00  Arabidopsis thaliana

Organism: Oryza sativa subsp. japonica (NCBI:txid39947)

InterPro domains:
  IPR002498 Phosphatidylinositol-4-phosphate 4/5-kinase, core [PF01504] (4-107)
  IPR002498 Phosphatidylinositol-4-phosphate 4/5-kinase, core [PS51455] (1-129)
  IPR002498 Phosphatidylinositol-4-phosphate 4/5-kinase, core [SM00330] (1-128)
  IPR023610 Phosphatidylinositol-4/5-phosphate 5/4-kinase [PTHR23086] (4-107)
  IPR027483 Phosphatidylinositol-4-phosphate 4/5-kinase, C-terminal domain superfamily [G3DSA:3.30.810.10] (50-112)
  IPR027484 Phosphatidylinositol-4-phosphate 5-kinase, N-terminal [G3DSA:3.30.800.10] (2-49)

=== Feature glossary ===
A reading guide for the features in this record.

Start from the sequence.

  · Sequence gives the chain of amino acids in standard one-letter code (A=alanine, C=cysteine, …, Y=tyrosine), read N→C. It is the only feature that is directly encoded by the gene; all structural features are derived from the folded form of this sequence.

Fold it, and you get atomic coordinates and the backbone conformation that goes with them.

  · Structure coordinates are given as an mmCIF _atom_site loop: one row per atom with element, residue name, chain id, sequence number, and x/y/z position in Å. Only the four main-chain atoms per residue are included here; side chains are omitted to keep the record compact.

  · Backbone dihedral angles. Every residue except chain termini has a φ (preceding-C → N → Cα → C) and a ψ (N → Cα → C → next-N). They are reported in degrees following the IUPAC sign convention. Secondary structure is essentially a statement about which (φ, ψ) basin each residue occupies.

  · Eight-state secondary structure (DSSP): H is the canon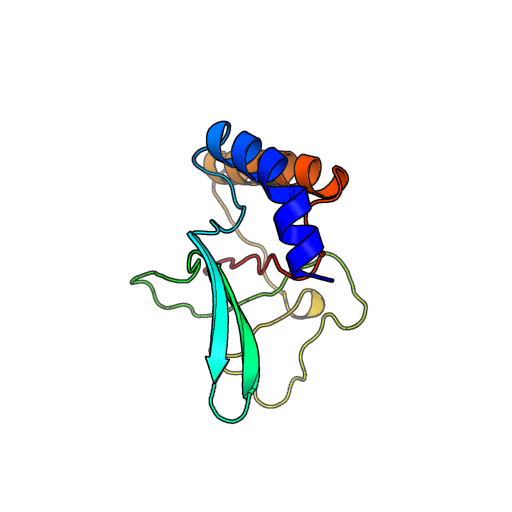ical α-helix, G the tighter 3₁₀-helix, I the wider π-helix; E/B are β-structure, T and S are turns and bends, and '-' is everything else. DSSP derives these from the pattern of main-chain N–H···O=C hydrogen bonds, not from the sequence.

  · SS3 is a coarse helix/strand/coil call (letters a/b/c) made by the P-SEA algorithm from inter-Cα distances and dihedrals. It is less detailed than DSSP but needs only Cα positions.

Summarize the fold with a handful of shape descriptors and a per-residue structural alphabet.

  · Radius of gyration (Rg) is the root-mean-square distance of Cα atoms from their centroid — a single number for overall size and compactness. A globular domain of N residues has Rg ≈ 2.2·N^0.38 Å; an extended or disordered chain has a much larger Rg. The Cα contact count is the number of residue pairs whose Cα atoms are within 8 Å and are more than four positions apart in sequence — a standard proxy for t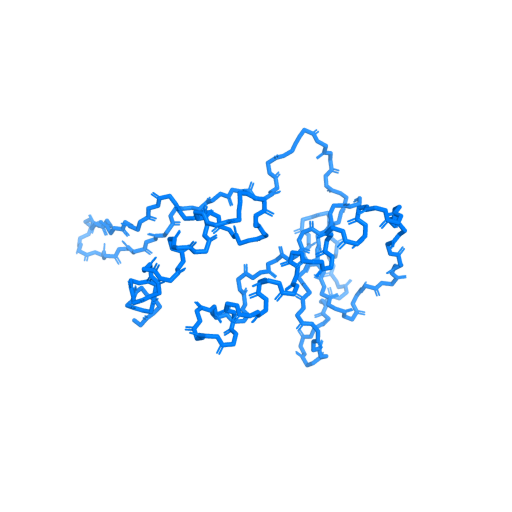ertiary packing density. The bounding box is the smallest axis-aligned box enclosing all Cα atoms.

  · 3Di is Foldseek's structural alphabet. Each residue is assigned one of twenty discrete states based on how its Cα sits relative to its spatial (not sequential) neighbors. Aligning 3Di strings finds structural homologs roughly as well as full 3D superposition, but orders of magnitude faster.

  · Solvent-accessible surface area (SASA) is the area in Å² traced out by the centre of a 1.4 Å probe sphere (a water molecule) rolled over the protein's van der Waals surface (Shrake–Rupley / Lee–Richards construction). Buried residues have near-zero SASA; fully exposed residues can exceed 200 Å². The total SASA scales roughly with the number of surface residues.

Ask how reliable the model is.

  · For AlphaFold models, the B-factor field carries pLDDT — the model's own estimate of local accuracy on a 0–100 scale. Regions with pLDDT<50 should be treated as essentially unmodeled; they often correspond to intrinsically disordered segments.

  · For experimental (PDB) structures, the B-factor (temperature factor) quantifies the positional spread of each atom in the crystal — a combination of thermal vibration and static disorder — in units of Å². High B-factors mark flexible loops or poorly resolved regions; low B-factors mark the rigid, well-ordered core.

  · Predicted Aligned Error (PAE) is an AlphaFold confidence matrix: entry (i, j) is the expected error in the position of residue j, in ångströms, when the prediction is superimposed on the true structure at residue i. Low PAE within a block of residues means that block is internally rigid and well-predicted; high PAE between two blocks means their relative placement is uncertain even if each block individually is confident.

Place it in context: what it resembles, what it is annotated as, and how it looks.

  · Structural nearest neighbors (via Foldseek easy-search vs the PDB). Reported per hit: target PDB id, E-value, and alignment TM-score. A TM-score above ~0.5 is the conventional threshold for 'same fold'.

  · Functional annotations link the protein to curated databases. InterPro entries identify conserved domains and families by matching the sequence against member-database signatures (Pfam, PROSITE, CDD, …). Gene Ontology (GO) terms describe molecular function, biological process, and cellular component in a controlled vocabulary. CATH places the structure in a hierarchical fold classification (Class/Architecture/Topology/Homologous-superfamily). The organism is the source species.

  · The contact map is a binary N×N matrix image: pixel (i, j) is dark where Cα_i and Cα_j are within 8 Å and |i−j|>4. Because the |i−j|>4 filter removes local helical contacts, off-diagonal stripes parallel to the main diagonal indicate parallel β-sheets; stripes perpendicular to it indicate antiparallel β-sheets. The Ramachandran plot scatters every residue's (φ, ψ) pair against the sterically allowed regions. The PAE heatmap renders the predicted-aligned-error matrix.

  · Six rendered views show the 3D structure from the faces of a cube — i.e. along ±x, ±y, ±z. Rendering representation is drawn randomly per protein from cartoon (secondary-structure ribbons), sticks (backbone bonds), or molecular surface; coloring is either N→C rainbow (blue at the N-terminus through red at the C-terminus) or one color per chain.